Protein AF-A0A830ECL7-F1 (afdb_monomer_lite)

Organism: NCBI:txid1293586

Radius of gyration: 24.8 Å; chains: 1; bounding box: 49×60×66 Å

Secondary structure (DSSP, 8-state):
----------EEEEEETTEEEEEEEETTEEEEEEEETTEEEEEEEEHHHHHHHHHHHHHHHHHHHHTT---------S----------PPPPPPP-----

pLDDT: mean 73.23, std 18.67, range [39.72, 96.06]

Foldseek 3Di:
DDDDDPPDFDKDWDDDDQKIWIWTDDPQKIWIWIDHPNDIDIDIGGNVRVVVVVVVVVVVVVVCVVVVPDPDPDPCPDDDDDDDDDDDDDDDDDDDDDDD

Structure (mmCIF, N/CA/C/O backbone):
data_AF-A0A830ECL7-F1
#
_entry.id   AF-A0A830ECL7-F1
#
loop_
_atom_site.group_PDB
_atom_site.id
_atom_site.type_symbol
_atom_site.label_atom_id
_atom_site.label_alt_id
_atom_site.label_comp_id
_atom_site.label_asym_id
_atom_site.label_entity_id
_atom_site.label_seq_id
_atom_site.pdbx_PDB_ins_code
_atom_site.Cartn_x
_atom_site.Cartn_y
_atom_site.Cartn_z
_atom_site.occupancy
_atom_site.B_iso_or_equiv
_atom_site.auth_seq_id
_atom_site.auth_comp_id
_atom_site.auth_asym_id
_atom_site.auth_atom_id
_atom_site.pdbx_PDB_model_num
ATOM 1 N N . MET A 1 1 ? -22.857 -23.689 25.799 1.00 44.41 1 MET A N 1
ATOM 2 C CA . MET A 1 1 ? -21.579 -22.966 25.582 1.00 44.41 1 MET A CA 1
ATOM 3 C C . MET A 1 1 ? -21.632 -22.342 24.193 1.00 44.41 1 MET A C 1
ATOM 5 O O . MET A 1 1 ? -22.087 -23.031 23.293 1.00 44.41 1 MET A O 1
ATOM 9 N N . SER A 1 2 ? -21.246 -21.074 24.009 1.00 45.34 2 SER A N 1
ATOM 10 C CA . SER A 1 2 ? -21.337 -20.396 22.700 1.00 45.34 2 SER A CA 1
ATOM 11 C C . SER A 1 2 ? -19.957 -20.248 22.060 1.00 45.34 2 SER A C 1
ATOM 13 O O . SER A 1 2 ? -19.077 -19.584 22.610 1.00 45.34 2 SER A O 1
ATOM 15 N N . THR A 1 3 ? -19.755 -20.877 20.903 1.00 54.12 3 THR A N 1
ATOM 16 C CA . THR A 1 3 ? -18.522 -20.774 20.118 1.00 54.12 3 THR A CA 1
ATOM 17 C C . THR A 1 3 ? -18.511 -19.461 19.336 1.00 54.12 3 THR A C 1
ATOM 19 O O . THR A 1 3 ? -19.072 -19.353 18.247 1.00 54.12 3 THR A O 1
ATOM 22 N N . LYS A 1 4 ? -17.838 -18.432 19.871 1.00 54.97 4 LYS A N 1
ATOM 23 C CA . LYS A 1 4 ? -17.565 -17.201 19.112 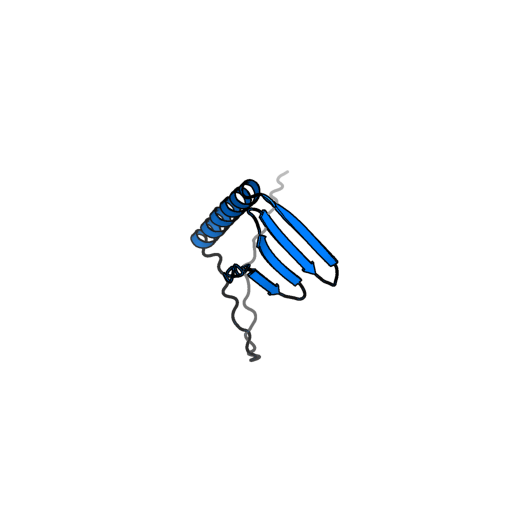1.00 54.97 4 LYS A CA 1
ATOM 24 C C . LYS A 1 4 ? -16.787 -17.550 17.838 1.00 54.97 4 LYS A C 1
ATOM 26 O O . LYS A 1 4 ? -15.624 -17.946 17.912 1.00 54.97 4 LYS A O 1
ATOM 31 N N . ALA A 1 5 ? -17.412 -17.368 16.676 1.00 60.56 5 ALA A N 1
ATOM 32 C CA . ALA A 1 5 ? -16.752 -17.542 15.388 1.00 60.56 5 ALA A CA 1
ATOM 33 C C . ALA A 1 5 ? -15.565 -16.570 15.274 1.00 60.56 5 ALA A C 1
ATOM 35 O O . ALA A 1 5 ? -15.736 -15.348 15.262 1.00 60.56 5 ALA A O 1
ATOM 36 N N . LYS A 1 6 ? -14.344 -17.111 15.202 1.00 54.84 6 LYS A N 1
ATOM 37 C CA . LYS A 1 6 ? -13.113 -16.326 15.066 1.00 54.84 6 LYS A CA 1
ATOM 38 C C . LYS A 1 6 ? -13.074 -15.716 13.663 1.00 54.84 6 LYS A C 1
ATOM 40 O O . LYS A 1 6 ? -12.709 -16.387 12.702 1.00 54.84 6 LYS A O 1
ATOM 45 N N . LYS A 1 7 ? -13.497 -14.453 13.546 1.00 56.16 7 LYS A N 1
ATOM 46 C CA . LYS A 1 7 ? -13.582 -13.714 12.278 1.00 56.16 7 LYS A CA 1
ATOM 47 C C . LYS A 1 7 ? -12.218 -13.735 11.582 1.00 56.16 7 LYS A C 1
ATOM 49 O O . LYS A 1 7 ? -11.253 -13.164 12.086 1.00 56.16 7 LYS A O 1
ATOM 54 N N . ALA A 1 8 ? -12.130 -14.429 10.449 1.00 57.66 8 ALA A N 1
ATOM 55 C CA . ALA A 1 8 ? -10.875 -14.588 9.729 1.00 57.66 8 ALA A CA 1
ATOM 56 C C . ALA A 1 8 ? -10.407 -13.233 9.173 1.00 57.66 8 ALA A C 1
ATOM 58 O O . ALA A 1 8 ? -11.027 -12.663 8.274 1.00 57.66 8 ALA A O 1
ATOM 59 N N . SER A 1 9 ? -9.301 -12.731 9.717 1.00 62.62 9 SER A N 1
ATOM 60 C CA . SER A 1 9 ? -8.578 -11.567 9.210 1.00 62.62 9 SER A CA 1
ATOM 61 C C . SER A 1 9 ? -8.078 -11.861 7.790 1.00 62.62 9 SER A C 1
ATOM 63 O O . SER A 1 9 ? -7.085 -12.568 7.615 1.00 62.62 9 SER A O 1
ATOM 65 N N . ARG A 1 10 ? -8.755 -11.324 6.768 1.00 72.88 10 ARG A N 1
ATOM 66 C CA . ARG A 1 10 ? -8.309 -11.421 5.371 1.00 72.88 10 ARG A CA 1
ATOM 67 C C . ARG A 1 10 ? -7.086 -10.523 5.173 1.00 72.88 10 ARG A C 1
ATOM 69 O O . ARG A 1 10 ? -7.213 -9.302 5.206 1.00 72.88 10 ARG A O 1
ATOM 76 N N . SER A 1 11 ? -5.920 -11.129 4.953 1.00 84.06 11 SER A N 1
ATOM 77 C CA . SER A 1 11 ? -4.705 -10.415 4.550 1.00 84.06 11 SER A CA 1
ATOM 78 C C . SER A 1 11 ? -4.352 -10.698 3.096 1.00 84.06 11 SER A C 1
ATOM 80 O O . SER A 1 11 ? -4.328 -11.860 2.695 1.00 84.06 11 SER A O 1
ATOM 82 N N . VAL A 1 12 ? -4.011 -9.654 2.346 1.00 88.94 12 VAL A N 1
ATOM 83 C CA . VAL A 1 12 ? -3.393 -9.763 1.019 1.00 88.94 12 VAL A CA 1
ATOM 84 C C . VAL A 1 12 ? -1.879 -9.844 1.208 1.00 88.94 12 VAL A C 1
ATOM 86 O O . VAL A 1 12 ? -1.321 -9.113 2.028 1.00 88.94 12 VAL A O 1
ATOM 89 N N . ILE A 1 13 ? -1.220 -10.739 0.474 1.00 90.81 13 ILE A N 1
ATOM 90 C CA . ILE A 1 13 ? 0.241 -10.880 0.442 1.00 90.81 13 ILE A CA 1
ATOM 91 C C . ILE A 1 13 ? 0.664 -10.900 -1.027 1.00 90.81 13 ILE A C 1
ATOM 93 O O . ILE A 1 13 ? 0.060 -11.614 -1.825 1.00 90.81 13 ILE A O 1
ATOM 97 N N . ILE A 1 14 ? 1.669 -10.100 -1.376 1.00 90.50 14 ILE A N 1
ATOM 98 C CA . ILE A 1 14 ? 2.239 -9.989 -2.719 1.00 90.50 14 ILE A CA 1
ATOM 99 C C . ILE A 1 14 ? 3.753 -10.140 -2.582 1.00 90.50 14 ILE A C 1
ATOM 101 O O . ILE A 1 14 ? 4.402 -9.289 -1.975 1.00 90.50 14 ILE A O 1
ATOM 105 N N . ASP A 1 15 ? 4.301 -11.205 -3.160 1.00 92.75 15 ASP A N 1
ATOM 106 C CA . ASP A 1 15 ? 5.741 -11.452 -3.227 1.00 92.75 15 ASP A CA 1
ATOM 107 C C . ASP A 1 15 ? 6.240 -11.164 -4.651 1.00 92.75 15 ASP A C 1
ATOM 109 O O . ASP A 1 15 ? 5.696 -11.685 -5.625 1.00 92.75 15 ASP A O 1
ATOM 113 N N . HIS A 1 16 ? 7.265 -10.322 -4.784 1.00 87.00 16 HIS A N 1
ATOM 114 C CA . HIS A 1 16 ? 7.841 -9.929 -6.071 1.00 87.00 16 HIS A CA 1
ATOM 115 C C . HIS A 1 16 ? 9.322 -9.546 -5.929 1.00 87.00 16 HIS A C 1
ATOM 117 O O . HIS A 1 16 ? 9.660 -8.579 -5.247 1.00 87.00 16 HIS A O 1
ATOM 123 N N . GLY A 1 17 ? 10.219 -10.272 -6.609 1.00 85.12 17 GLY A N 1
ATOM 124 C CA . GLY A 1 17 ? 11.637 -9.898 -6.742 1.00 85.12 17 GLY A CA 1
ATOM 125 C C . GLY A 1 17 ? 12.362 -9.654 -5.411 1.00 85.12 17 GLY A C 1
ATOM 126 O O . GLY A 1 17 ? 12.974 -8.603 -5.231 1.00 85.12 17 GLY A O 1
ATOM 127 N N . GLY A 1 18 ? 12.223 -10.569 -4.445 1.00 87.12 18 GLY A N 1
ATOM 128 C CA . GLY A 1 18 ? 12.811 -10.426 -3.101 1.00 87.12 18 GLY A CA 1
ATOM 129 C C . GLY A 1 18 ? 12.138 -9.372 -2.207 1.00 87.12 18 GLY A C 1
ATOM 130 O O . GLY A 1 18 ? 12.627 -9.096 -1.113 1.00 87.12 18 GLY A O 1
ATOM 131 N N . SER A 1 19 ? 11.024 -8.789 -2.660 1.00 92.62 19 SER A N 1
ATOM 132 C CA . SER A 1 19 ? 10.174 -7.887 -1.879 1.00 92.62 19 SER A CA 1
ATOM 133 C C . SER A 1 19 ? 8.858 -8.583 -1.524 1.00 92.62 19 SER A C 1
ATOM 135 O O . SER A 1 19 ? 8.294 -9.295 -2.353 1.00 92.62 19 SER A O 1
ATOM 137 N N . ARG A 1 20 ? 8.351 -8.353 -0.313 1.00 94.56 20 ARG A N 1
ATOM 138 C CA . ARG A 1 20 ? 7.087 -8.882 0.213 1.00 94.56 20 ARG A CA 1
ATOM 139 C C . ARG A 1 20 ? 6.232 -7.738 0.738 1.00 94.56 20 ARG A C 1
ATOM 141 O O . ARG A 1 20 ? 6.596 -7.094 1.719 1.00 94.56 20 ARG A O 1
ATOM 148 N N . LEU A 1 21 ? 5.077 -7.508 0.126 1.00 94.38 21 LEU A N 1
ATOM 149 C CA . LEU A 1 21 ? 4.053 -6.592 0.622 1.00 94.38 21 LEU A CA 1
ATOM 150 C C . LEU A 1 21 ? 2.942 -7.397 1.298 1.00 94.38 21 LEU A C 1
ATOM 152 O O . LEU A 1 21 ? 2.402 -8.334 0.717 1.00 94.38 21 LEU A O 1
ATOM 156 N N . ARG A 1 22 ? 2.562 -7.015 2.517 1.00 93.50 22 ARG A N 1
ATOM 157 C CA . ARG A 1 22 ? 1.425 -7.586 3.245 1.00 93.50 22 ARG A CA 1
ATOM 158 C C . ARG A 1 22 ? 0.487 -6.477 3.692 1.00 93.50 22 ARG A C 1
ATOM 160 O O . ARG A 1 22 ? 0.918 -5.533 4.345 1.00 93.50 22 ARG A O 1
ATOM 167 N N . ILE A 1 23 ? -0.794 -6.638 3.383 1.00 91.56 23 ILE A N 1
ATOM 168 C CA . ILE A 1 23 ? -1.874 -5.726 3.762 1.00 91.56 23 ILE A CA 1
ATOM 169 C C . ILE A 1 23 ? -2.865 -6.506 4.625 1.00 91.56 23 ILE A C 1
ATOM 171 O O . ILE A 1 23 ? -3.323 -7.580 4.233 1.00 91.56 23 ILE A O 1
ATOM 175 N N . ASN A 1 24 ? -3.199 -5.989 5.804 1.00 90.12 24 ASN A N 1
ATOM 176 C CA . ASN A 1 24 ? -4.145 -6.598 6.733 1.00 90.12 24 ASN A CA 1
ATOM 177 C C . ASN A 1 24 ? -5.122 -5.540 7.270 1.00 90.12 24 ASN A C 1
ATOM 179 O O . ASN A 1 24 ? -4.690 -4.495 7.747 1.00 90.12 24 ASN A O 1
ATOM 183 N N . LYS A 1 25 ? -6.431 -5.814 7.228 1.00 85.88 25 LYS A N 1
ATOM 184 C CA . LYS A 1 25 ? -7.447 -4.989 7.891 1.00 85.88 25 LYS A CA 1
ATOM 185 C C . LYS A 1 25 ? -7.814 -5.596 9.246 1.00 85.88 25 LYS A C 1
ATOM 187 O O . LYS A 1 25 ? -8.422 -6.665 9.286 1.00 85.88 25 LYS A O 1
ATOM 192 N N . ASN A 1 26 ? -7.535 -4.874 10.331 1.00 83.88 26 ASN A N 1
ATOM 193 C CA . ASN A 1 26 ? -7.970 -5.239 11.680 1.00 83.88 26 ASN A CA 1
ATOM 194 C C . ASN A 1 26 ? -8.613 -4.038 12.389 1.00 83.88 26 ASN A C 1
ATOM 196 O O . ASN A 1 26 ? -8.074 -2.940 12.325 1.00 83.88 26 ASN A O 1
ATOM 200 N N . ASP A 1 27 ? -9.764 -4.248 13.034 1.00 80.88 27 ASP A N 1
ATOM 201 C CA . ASP A 1 27 ? -10.471 -3.275 13.890 1.00 80.88 27 ASP A CA 1
ATOM 202 C C . ASP A 1 27 ? -10.550 -1.834 13.345 1.00 80.88 27 ASP A C 1
ATOM 204 O O . ASP A 1 27 ? -10.250 -0.859 14.028 1.00 80.88 27 ASP A O 1
ATOM 208 N N . GLY A 1 28 ? -10.940 -1.693 12.073 1.00 79.81 28 GLY A N 1
ATOM 209 C CA . GLY A 1 28 ? -11.082 -0.379 11.432 1.00 79.81 28 GLY A CA 1
ATOM 210 C C . GLY A 1 28 ? -9.758 0.321 11.103 1.00 79.81 28 GLY A C 1
ATOM 211 O O . GLY A 1 28 ? -9.761 1.505 10.786 1.00 79.81 28 GLY A O 1
ATOM 212 N N . LYS A 1 29 ? -8.636 -0.402 11.135 1.00 85.31 29 LYS A N 1
ATOM 213 C CA . LYS A 1 29 ? -7.319 0.065 10.692 1.00 85.31 29 LYS A CA 1
ATOM 214 C C . LYS A 1 29 ? -6.770 -0.830 9.586 1.00 85.31 29 LYS A C 1
ATOM 216 O O . LYS A 1 29 ? -7.094 -2.021 9.512 1.00 85.31 29 LYS A O 1
ATOM 221 N N . LEU A 1 30 ? -5.936 -0.254 8.727 1.00 89.69 30 LEU A N 1
ATOM 222 C CA . LEU A 1 30 ? -5.216 -0.961 7.676 1.00 89.69 30 LEU A CA 1
ATOM 223 C C . LEU A 1 30 ? -3.725 -0.995 8.022 1.00 89.69 30 LEU A C 1
ATOM 225 O O . LEU A 1 30 ? -3.069 0.036 8.118 1.00 89.69 30 LEU A O 1
ATOM 229 N N . PHE A 1 31 ? -3.192 -2.194 8.209 1.00 91.12 31 PHE A N 1
ATOM 230 C CA . PHE A 1 31 ? -1.784 -2.446 8.481 1.00 91.12 31 PHE A CA 1
ATOM 231 C C . PHE A 1 31 ? -1.111 -2.846 7.174 1.00 91.12 31 PHE A C 1
ATOM 233 O O . PHE A 1 31 ? -1.471 -3.866 6.581 1.00 91.12 31 PHE A O 1
ATOM 240 N N . ILE A 1 32 ? -0.138 -2.056 6.730 1.00 92.38 32 ILE A N 1
ATOM 241 C CA . ILE A 1 32 ? 0.646 -2.325 5.525 1.00 92.38 32 ILE A CA 1
ATOM 242 C C . ILE A 1 32 ? 2.094 -2.526 5.956 1.00 92.38 32 ILE A C 1
ATOM 244 O O . ILE A 1 32 ? 2.694 -1.638 6.556 1.00 92.38 32 ILE A O 1
ATOM 248 N N . SER A 1 33 ? 2.670 -3.687 5.654 1.00 94.19 33 SER A N 1
ATOM 249 C CA . SER A 1 33 ? 4.093 -3.951 5.868 1.00 94.19 33 SER A CA 1
ATOM 250 C C . SER A 1 33 ? 4.767 -4.361 4.569 1.00 94.19 33 SER A C 1
ATOM 252 O O . SER A 1 33 ? 4.316 -5.310 3.927 1.00 94.19 33 SER A O 1
ATOM 254 N N . MET A 1 34 ? 5.860 -3.688 4.224 1.00 95.19 34 MET A N 1
ATOM 255 C CA . MET A 1 34 ? 6.732 -4.036 3.109 1.00 95.19 34 MET A CA 1
ATOM 256 C C . MET A 1 34 ? 8.073 -4.515 3.660 1.00 95.19 34 MET A C 1
ATOM 258 O O . MET A 1 34 ? 8.688 -3.838 4.478 1.00 95.19 34 MET A O 1
ATOM 262 N N . GLU A 1 35 ? 8.533 -5.666 3.195 1.00 96.06 35 GLU A N 1
ATOM 263 C CA . GLU A 1 35 ? 9.844 -6.227 3.500 1.00 96.06 35 GLU A CA 1
ATOM 264 C C . GLU A 1 35 ? 10.646 -6.364 2.205 1.00 96.06 35 GLU A C 1
ATOM 266 O O . GLU A 1 35 ? 10.105 -6.804 1.192 1.00 96.06 35 GLU A O 1
ATOM 271 N N . LYS A 1 36 ? 11.916 -5.960 2.209 1.00 94.00 36 LYS A N 1
ATOM 272 C CA . LYS A 1 36 ? 12.834 -6.090 1.071 1.00 94.00 36 LYS A CA 1
ATOM 273 C C . LYS A 1 36 ? 14.257 -6.232 1.592 1.00 94.00 36 LYS A C 1
ATOM 275 O O . LYS A 1 36 ? 14.698 -5.409 2.390 1.00 94.00 36 LYS A O 1
ATOM 280 N N . ASN A 1 37 ? 14.980 -7.251 1.126 1.00 89.06 37 ASN A N 1
ATOM 281 C CA . ASN A 1 37 ? 16.370 -7.524 1.520 1.00 89.06 37 ASN A CA 1
ATOM 282 C C . ASN A 1 37 ? 16.574 -7.572 3.055 1.00 89.06 37 ASN A C 1
ATOM 284 O O . ASN A 1 37 ? 17.557 -7.047 3.568 1.00 89.06 37 ASN A O 1
ATOM 288 N N . GLY A 1 38 ? 15.617 -8.142 3.798 1.00 87.88 38 GLY A N 1
ATOM 289 C CA . GLY A 1 38 ? 15.632 -8.207 5.269 1.00 87.88 38 GLY A CA 1
ATOM 290 C C . GLY A 1 38 ? 15.205 -6.921 5.995 1.00 87.88 38 GLY A C 1
ATOM 291 O O . GLY A 1 38 ? 14.874 -6.973 7.177 1.00 87.88 38 GLY A O 1
ATOM 292 N N . THR A 1 39 ? 15.128 -5.778 5.308 1.00 92.69 39 THR A N 1
ATOM 293 C 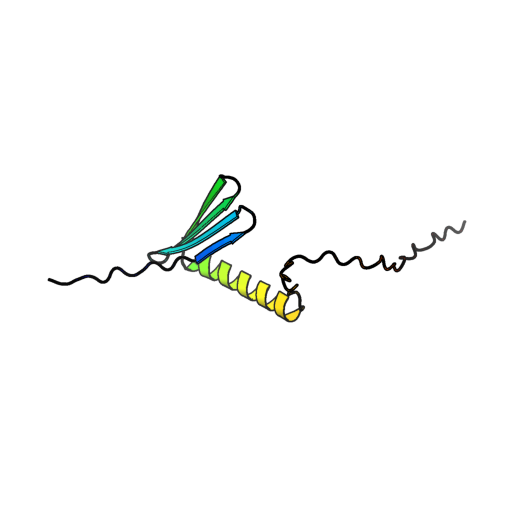CA . THR A 1 39 ? 14.594 -4.532 5.877 1.00 92.69 39 THR A CA 1
ATOM 294 C C . THR A 1 39 ? 13.073 -4.531 5.798 1.00 92.69 39 THR A C 1
ATOM 296 O O . THR A 1 39 ? 12.506 -4.675 4.714 1.00 92.69 39 THR A O 1
ATOM 299 N N . LYS A 1 40 ? 12.400 -4.316 6.933 1.00 95.44 40 LYS A N 1
ATOM 300 C CA . LYS A 1 40 ? 10.936 -4.277 7.028 1.00 95.44 40 LYS A CA 1
ATOM 301 C C . LYS A 1 40 ? 10.432 -2.912 7.488 1.00 95.44 40 LYS A C 1
ATOM 303 O O . LYS A 1 40 ? 10.746 -2.462 8.584 1.00 95.44 40 LYS A O 1
ATOM 308 N N . ILE A 1 41 ? 9.569 -2.307 6.680 1.00 94.69 41 ILE A N 1
ATOM 309 C CA . ILE A 1 41 ? 8.825 -1.082 6.986 1.00 94.69 41 ILE A CA 1
ATOM 310 C C . ILE A 1 41 ? 7.375 -1.477 7.271 1.00 94.69 41 ILE A C 1
ATOM 312 O O . ILE A 1 41 ? 6.810 -2.324 6.580 1.00 94.69 41 ILE A O 1
ATOM 316 N N . THR A 1 42 ? 6.757 -0.901 8.302 1.00 93.94 42 THR A N 1
ATOM 317 C CA . THR A 1 42 ? 5.339 -1.125 8.630 1.00 93.94 42 THR A CA 1
ATOM 318 C C . THR A 1 42 ? 4.661 0.204 8.929 1.00 93.94 42 THR A C 1
ATOM 320 O O . THR A 1 42 ? 5.175 0.991 9.715 1.00 93.94 42 THR A O 1
ATOM 323 N N . MET A 1 43 ? 3.498 0.431 8.324 1.00 93.56 43 MET A N 1
ATOM 324 C CA . MET A 1 43 ? 2.613 1.562 8.591 1.00 93.56 43 MET A CA 1
ATOM 325 C C . MET A 1 43 ? 1.235 1.061 9.029 1.00 93.56 43 MET A C 1
ATOM 327 O O . MET A 1 43 ? 0.792 -0.023 8.638 1.00 93.56 43 MET A O 1
ATOM 331 N N . THR A 1 44 ? 0.560 1.863 9.847 1.00 94.12 44 THR A N 1
ATOM 332 C CA . THR A 1 44 ? -0.832 1.644 10.251 1.00 94.12 44 THR A CA 1
ATOM 333 C C . THR A 1 44 ? -1.627 2.869 9.844 1.00 94.12 44 THR A C 1
ATOM 335 O O . THR A 1 44 ? -1.249 3.973 10.213 1.00 94.12 44 THR A O 1
ATOM 338 N N . LEU A 1 45 ? -2.709 2.659 9.104 1.00 91.69 45 LEU A N 1
ATOM 339 C CA . LEU A 1 45 ? -3.591 3.701 8.594 1.00 91.69 45 LEU A CA 1
ATOM 340 C C . LEU A 1 45 ? -4.970 3.573 9.247 1.00 91.69 45 LEU A C 1
ATOM 342 O O . LEU A 1 45 ? -5.462 2.463 9.482 1.00 91.69 45 LEU A O 1
ATOM 346 N N . SER A 1 46 ? -5.610 4.705 9.502 1.00 92.06 46 SER A N 1
ATOM 347 C CA . SER A 1 46 ? -7.047 4.804 9.756 1.00 92.06 46 SER A CA 1
ATOM 348 C C . SER A 1 46 ? -7.870 4.426 8.514 1.00 92.06 46 SER A C 1
ATOM 350 O O . SER A 1 46 ? -7.346 4.278 7.405 1.00 92.06 46 SER A O 1
ATOM 352 N N . ILE A 1 47 ? -9.190 4.285 8.683 1.00 86.44 47 ILE A N 1
ATOM 353 C CA . ILE A 1 47 ? -10.119 4.165 7.548 1.00 86.44 47 ILE A CA 1
ATOM 354 C C . ILE A 1 47 ? -9.993 5.374 6.614 1.00 86.44 47 ILE A C 1
ATOM 356 O O . ILE A 1 47 ? -9.896 5.174 5.407 1.00 86.44 47 ILE A O 1
ATOM 360 N N . GLU A 1 48 ? -9.942 6.590 7.152 1.00 91.25 48 GLU A N 1
ATOM 361 C CA . GLU A 1 48 ? -9.931 7.840 6.381 1.00 91.25 48 GLU A CA 1
ATOM 362 C C . GLU A 1 48 ? -8.682 7.948 5.496 1.00 91.25 48 GLU A C 1
ATOM 364 O O . GLU A 1 48 ? -8.801 8.080 4.278 1.00 91.25 48 GLU A O 1
ATOM 369 N N . GLU A 1 49 ? -7.490 7.748 6.064 1.00 91.75 49 GLU A N 1
ATOM 370 C CA . GLU A 1 49 ? -6.233 7.705 5.301 1.00 91.75 49 GLU A CA 1
ATOM 371 C C . GLU A 1 49 ? -6.246 6.589 4.244 1.00 91.75 49 GLU A C 1
ATOM 373 O O . GLU A 1 49 ? -5.792 6.781 3.113 1.00 91.75 49 GLU A O 1
ATOM 378 N N . SER A 1 50 ? -6.810 5.418 4.577 1.00 86.25 50 SER A N 1
ATOM 379 C CA . SER A 1 50 ? -6.909 4.307 3.625 1.00 86.25 50 SER A CA 1
ATOM 380 C C . SER A 1 50 ? -7.855 4.605 2.456 1.00 86.25 50 SER A C 1
ATOM 382 O O . SER A 1 50 ? -7.599 4.139 1.344 1.00 86.25 50 SER A O 1
ATOM 384 N N . LEU A 1 51 ? -8.910 5.401 2.673 1.00 87.44 51 LEU A N 1
ATOM 385 C CA . LEU A 1 51 ? -9.842 5.830 1.627 1.00 87.44 51 LEU A CA 1
ATOM 386 C C . LEU A 1 51 ? -9.185 6.842 0.682 1.00 87.44 51 LEU A C 1
ATOM 388 O O . LEU A 1 51 ? -9.304 6.680 -0.530 1.00 87.44 51 LEU A O 1
ATOM 392 N N . VAL A 1 52 ? -8.435 7.813 1.216 1.00 90.50 52 VAL A N 1
ATOM 393 C CA . VAL A 1 52 ? -7.670 8.789 0.415 1.00 90.50 52 VAL A CA 1
ATOM 394 C C . VAL A 1 52 ? -6.631 8.093 -0.472 1.00 90.50 52 VAL A C 1
ATOM 396 O O . VAL A 1 52 ? -6.539 8.367 -1.666 1.00 90.50 52 VAL A O 1
ATOM 399 N N . ILE A 1 53 ? -5.874 7.137 0.075 1.00 87.38 53 ILE A N 1
ATOM 400 C CA . ILE A 1 53 ? -4.897 6.371 -0.717 1.00 87.38 53 ILE A CA 1
ATOM 401 C C . ILE A 1 53 ? -5.603 5.505 -1.773 1.00 87.38 53 ILE A C 1
ATOM 403 O O . ILE A 1 53 ? -5.137 5.406 -2.908 1.00 87.38 53 ILE A O 1
ATOM 407 N N . SER A 1 54 ? -6.742 4.898 -1.426 1.00 85.50 54 SER A N 1
ATOM 408 C CA . SER A 1 54 ? -7.511 4.063 -2.358 1.00 85.50 54 SER A CA 1
ATOM 409 C C . SER A 1 54 ? -8.097 4.863 -3.521 1.00 85.50 54 SER A C 1
ATOM 411 O O . SER A 1 54 ? -8.070 4.373 -4.649 1.00 85.50 54 SER A O 1
ATOM 413 N N . SER A 1 55 ? -8.584 6.088 -3.286 1.00 88.50 55 SER A N 1
ATOM 414 C CA . SER A 1 55 ? -9.111 6.942 -4.357 1.00 88.50 55 SER A CA 1
ATOM 415 C C . SER A 1 55 ? -8.009 7.373 -5.328 1.00 88.50 55 SER A C 1
ATOM 417 O O . SER A 1 55 ? -8.184 7.241 -6.537 1.00 88.50 55 SER A O 1
ATOM 419 N N . TYR A 1 56 ? -6.838 7.772 -4.819 1.00 91.75 56 TYR A N 1
ATOM 420 C CA . TYR A 1 56 ? -5.683 8.110 -5.657 1.00 91.75 56 TYR A CA 1
ATOM 421 C C . TYR A 1 56 ? -5.225 6.926 -6.528 1.00 91.75 56 TYR A C 1
ATOM 423 O O . TYR A 1 56 ? -4.993 7.081 -7.728 1.00 91.75 56 TYR A O 1
ATOM 431 N N . LEU A 1 57 ? -5.138 5.723 -5.945 1.00 87.44 57 LEU A N 1
ATOM 432 C CA . LEU A 1 57 ? -4.775 4.507 -6.681 1.00 87.44 57 LEU A CA 1
ATOM 433 C C . LEU A 1 57 ? -5.818 4.122 -7.740 1.00 87.44 57 LEU A C 1
ATOM 435 O O . LEU A 1 57 ? -5.430 3.649 -8.810 1.00 87.44 57 LEU A O 1
ATOM 439 N N . ALA A 1 58 ? -7.111 4.338 -7.473 1.00 87.50 58 ALA A N 1
ATOM 440 C CA . ALA A 1 58 ? -8.177 4.106 -8.445 1.00 87.50 58 ALA A CA 1
ATOM 441 C C . ALA A 1 58 ? -8.033 5.039 -9.658 1.00 87.50 58 ALA A C 1
ATOM 443 O O . ALA A 1 58 ? -7.891 4.549 -10.777 1.00 87.50 58 ALA A O 1
ATOM 444 N N . SER A 1 59 ? -7.932 6.357 -9.444 1.00 88.12 59 SER A N 1
ATOM 445 C CA . SER A 1 59 ? -7.749 7.328 -10.535 1.00 88.12 59 SER A CA 1
ATOM 446 C C . SER A 1 59 ? -6.461 7.087 -11.334 1.00 88.12 59 SER A C 1
ATOM 448 O O . SER A 1 59 ? -6.448 7.213 -12.558 1.00 88.12 59 SER A O 1
ATOM 450 N N . PHE A 1 60 ? -5.373 6.677 -10.674 1.00 85.75 60 PHE A N 1
ATOM 451 C CA . PHE A 1 60 ? -4.129 6.292 -11.346 1.00 85.75 60 PHE A CA 1
ATOM 452 C C . PHE A 1 60 ? -4.283 5.034 -12.219 1.00 85.75 60 PHE A C 1
ATOM 454 O O . PHE A 1 60 ? -3.740 4.970 -13.326 1.00 85.75 60 PHE A O 1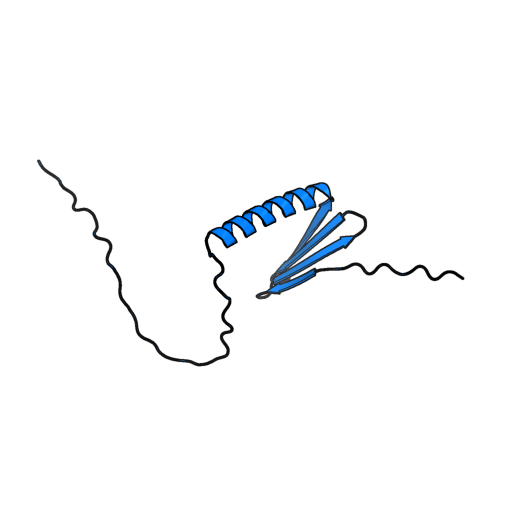
ATOM 461 N N . ALA A 1 61 ? -5.027 4.030 -11.745 1.00 85.12 61 ALA A N 1
ATOM 462 C CA . ALA A 1 61 ? -5.315 2.821 -12.511 1.00 85.12 61 ALA A CA 1
ATOM 463 C C . ALA A 1 61 ? -6.233 3.110 -13.712 1.00 85.12 61 ALA A C 1
ATOM 465 O O . ALA A 1 61 ? -5.951 2.641 -14.815 1.00 85.12 61 ALA A O 1
ATOM 466 N N . GLU A 1 62 ? -7.273 3.925 -13.525 1.00 85.50 62 GLU A N 1
ATOM 467 C CA . GLU A 1 62 ? -8.178 4.396 -14.583 1.00 85.50 62 GLU A CA 1
ATOM 468 C C . GLU A 1 62 ? -7.416 5.149 -15.680 1.00 85.50 62 GLU A C 1
ATOM 470 O O . GLU A 1 62 ? -7.529 4.801 -16.857 1.00 85.50 62 GLU A O 1
ATOM 475 N N . ALA A 1 63 ? -6.552 6.097 -15.304 1.00 84.69 63 ALA A N 1
ATOM 476 C CA . ALA A 1 63 ? -5.705 6.820 -16.249 1.00 84.69 63 ALA A CA 1
ATOM 477 C C . ALA A 1 63 ? -4.783 5.878 -17.049 1.00 84.69 63 ALA A C 1
ATOM 479 O O . ALA A 1 63 ? -4.575 6.079 -18.245 1.00 84.69 63 ALA A O 1
ATOM 480 N N . ARG A 1 64 ? -4.246 4.812 -16.439 1.00 78.06 64 ARG A N 1
ATOM 481 C CA . ARG A 1 64 ? -3.436 3.814 -17.166 1.00 78.06 64 ARG A CA 1
ATOM 482 C C . ARG A 1 64 ? -4.250 2.899 -18.076 1.00 78.06 64 ARG A C 1
ATOM 484 O O . ARG A 1 64 ? -3.734 2.499 -19.118 1.00 78.06 64 ARG A O 1
ATOM 491 N N . LEU A 1 65 ? -5.491 2.580 -17.708 1.00 77.75 65 LEU A N 1
ATOM 492 C CA . LEU A 1 65 ? -6.412 1.814 -18.553 1.00 77.75 65 LEU A CA 1
ATOM 493 C C . LEU A 1 65 ? -6.797 2.610 -19.806 1.00 77.75 65 LEU A C 1
ATOM 495 O O . LEU A 1 65 ? -6.711 2.074 -20.907 1.00 77.75 65 LEU A O 1
ATOM 499 N N . GLN A 1 66 ? -7.129 3.896 -19.653 1.00 75.69 66 GLN A N 1
ATOM 500 C CA . GLN A 1 66 ? -7.447 4.791 -20.774 1.00 75.69 66 GLN A CA 1
ATOM 501 C C . GLN A 1 66 ? -6.260 4.978 -21.734 1.00 75.69 66 GLN A C 1
ATOM 503 O O . GLN A 1 66 ? -6.449 5.004 -22.945 1.00 75.69 66 GLN A O 1
ATOM 508 N N . ASN A 1 67 ? -5.032 5.030 -21.208 1.00 68.88 67 ASN A N 1
ATOM 509 C CA . ASN A 1 67 ? -3.807 5.168 -22.004 1.00 68.88 67 ASN A CA 1
ATOM 510 C C . ASN A 1 67 ? -3.224 3.831 -22.523 1.00 68.88 67 ASN A C 1
ATOM 512 O O . ASN A 1 67 ? -2.077 3.796 -22.964 1.00 68.88 67 ASN A O 1
ATOM 516 N N . GLY A 1 68 ? -3.959 2.712 -22.435 1.00 58.91 68 GLY A N 1
ATOM 517 C CA . GLY A 1 68 ? -3.531 1.408 -22.975 1.00 58.91 68 GLY A CA 1
ATOM 518 C C . GLY A 1 68 ? -2.267 0.807 -22.336 1.00 58.91 68 GLY A C 1
ATOM 519 O O . GLY A 1 68 ? -1.692 -0.146 -22.862 1.00 58.91 68 GLY A O 1
ATOM 520 N N . LEU A 1 69 ? -1.819 1.336 -21.193 1.00 58.78 69 LEU A N 1
ATOM 521 C CA . LEU A 1 69 ? -0.482 1.118 -20.624 1.00 58.78 69 LEU A CA 1
ATOM 522 C C . LEU A 1 69 ? -0.373 -0.151 -19.756 1.00 58.78 69 LEU A C 1
ATOM 524 O O . LEU A 1 69 ? 0.274 -0.167 -18.707 1.00 58.78 69 LEU A O 1
ATOM 528 N N . TRP A 1 70 ? -0.971 -1.247 -20.227 1.00 56.84 70 TRP A N 1
ATOM 529 C CA . TRP A 1 70 ? -0.764 -2.592 -19.688 1.00 56.84 70 TRP A CA 1
ATOM 530 C C . TRP A 1 70 ? 0.164 -3.390 -20.603 1.00 56.84 70 TRP A C 1
ATOM 532 O O . TRP A 1 70 ? -0.266 -4.184 -21.440 1.00 56.84 70 TRP A O 1
ATOM 542 N N . MET A 1 71 ? 1.471 -3.217 -20.392 1.00 50.50 71 MET A N 1
ATOM 543 C CA . MET A 1 71 ? 2.464 -4.188 -20.851 1.00 50.50 71 MET A CA 1
ATOM 544 C C . MET A 1 71 ? 2.145 -5.530 -20.193 1.00 50.50 71 MET A C 1
ATOM 546 O O . MET A 1 71 ? 2.435 -5.742 -19.015 1.00 50.50 71 MET A O 1
ATOM 550 N N . SER A 1 72 ? 1.514 -6.429 -20.952 1.00 51.22 72 SER A N 1
ATOM 551 C CA . SER A 1 72 ? 1.306 -7.809 -20.524 1.00 51.22 72 SER A CA 1
ATOM 552 C C . SER A 1 72 ? 2.647 -8.395 -20.084 1.00 51.22 72 SER A C 1
ATOM 554 O O . SER A 1 72 ? 3.599 -8.454 -20.866 1.00 51.22 72 SER A O 1
ATOM 556 N N . ALA A 1 73 ? 2.732 -8.821 -18.822 1.00 47.66 73 ALA A N 1
ATOM 557 C CA . ALA A 1 73 ? 3.876 -9.563 -18.319 1.00 47.66 73 ALA A CA 1
ATOM 558 C C . ALA A 1 73 ? 3.881 -10.937 -19.002 1.00 47.66 73 ALA A C 1
ATOM 560 O O . ALA A 1 73 ? 3.335 -11.913 -18.484 1.00 47.66 73 ALA A O 1
ATOM 561 N N . ARG A 1 74 ? 4.429 -10.995 -20.223 1.00 49.53 74 ARG A N 1
ATOM 562 C CA . ARG A 1 74 ? 4.554 -12.237 -20.984 1.00 49.53 74 ARG A CA 1
ATOM 563 C C . ARG A 1 74 ? 5.376 -13.198 -20.139 1.00 49.53 74 ARG A C 1
ATOM 565 O O . ARG A 1 74 ? 6.512 -12.886 -19.786 1.00 49.53 74 ARG A O 1
ATOM 572 N N . ARG A 1 75 ? 4.816 -14.372 -19.837 1.00 50.41 75 ARG A N 1
ATOM 573 C CA . ARG A 1 75 ? 5.604 -15.483 -19.301 1.00 50.41 75 ARG A CA 1
ATOM 574 C C . ARG A 1 75 ? 6.726 -15.775 -20.289 1.00 50.41 75 ARG A C 1
ATOM 576 O O . ARG A 1 75 ? 6.473 -16.319 -21.359 1.00 50.41 75 ARG A O 1
ATOM 583 N N . THR A 1 76 ? 7.957 -15.452 -19.921 1.00 45.69 76 THR A N 1
ATOM 584 C CA . THR A 1 76 ? 9.143 -15.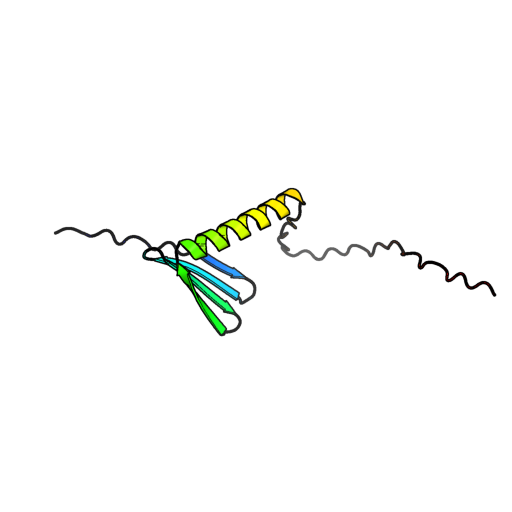998 -20.579 1.00 45.69 76 THR A CA 1
ATOM 585 C C . THR A 1 76 ? 9.370 -17.416 -20.064 1.00 45.69 76 THR A C 1
ATOM 587 O O . THR A 1 76 ? 10.330 -17.685 -19.345 1.00 45.69 76 THR A O 1
ATOM 590 N N . GLU A 1 77 ? 8.458 -18.325 -20.414 1.00 43.66 77 GLU A N 1
ATOM 591 C CA . GLU A 1 77 ? 8.811 -19.741 -20.491 1.00 43.66 77 GLU A CA 1
ATOM 592 C C . GLU A 1 77 ? 9.822 -19.882 -21.637 1.00 43.66 77 GLU A C 1
ATOM 594 O O . GLU A 1 77 ? 9.656 -19.302 -22.713 1.00 43.66 77 GLU A O 1
ATOM 599 N N . GLY A 1 78 ? 10.948 -20.534 -21.354 1.00 52.81 78 GLY A N 1
ATOM 600 C CA . GLY A 1 78 ? 12.159 -20.361 -22.147 1.00 52.81 78 GLY A CA 1
ATOM 601 C C . GLY A 1 78 ? 12.045 -20.889 -23.575 1.00 52.81 78 GLY A C 1
ATOM 602 O O . GLY A 1 78 ? 11.780 -22.071 -23.781 1.00 52.81 78 GLY A O 1
ATOM 603 N N . LYS A 1 79 ? 12.370 -20.029 -24.546 1.00 39.72 79 LYS A N 1
ATOM 604 C CA . LYS A 1 79 ? 12.943 -20.397 -25.848 1.00 39.72 79 LYS A CA 1
ATOM 605 C C . LYS A 1 79 ? 13.777 -19.233 -26.375 1.00 39.72 79 LYS A C 1
ATOM 607 O O . LYS A 1 79 ? 13.271 -18.137 -26.598 1.00 39.72 79 LYS A O 1
ATOM 612 N N . THR A 1 80 ? 15.072 -19.473 -26.541 1.00 48.19 80 THR A N 1
ATOM 613 C CA . THR A 1 80 ? 16.007 -18.561 -27.200 1.00 48.19 80 THR A CA 1
ATOM 614 C C . THR A 1 80 ? 15.734 -18.577 -28.698 1.00 48.19 80 THR A C 1
ATOM 616 O O . THR A 1 80 ? 16.197 -19.467 -29.406 1.00 48.19 80 THR A O 1
ATOM 619 N N . GLU A 1 81 ? 15.010 -17.579 -29.194 1.00 42.69 81 GLU A N 1
ATOM 620 C CA . GLU A 1 81 ? 14.859 -17.345 -30.628 1.00 42.69 81 GLU A CA 1
ATOM 621 C C . GLU A 1 81 ? 15.527 -16.016 -30.989 1.00 42.69 81 GLU A C 1
ATOM 623 O O . GLU A 1 81 ? 15.146 -14.947 -30.509 1.00 42.69 81 GLU A O 1
ATOM 628 N N . LYS A 1 82 ? 16.599 -16.089 -31.786 1.00 54.62 82 LYS A N 1
ATOM 629 C CA . LYS A 1 82 ? 17.307 -14.903 -32.273 1.00 54.62 82 LYS A CA 1
ATOM 630 C C . LYS A 1 82 ? 16.400 -14.173 -33.260 1.00 54.62 82 LYS A C 1
ATOM 632 O O . LYS A 1 82 ? 16.066 -14.751 -34.290 1.00 54.62 82 LYS A O 1
ATOM 637 N N . ARG A 1 83 ? 16.100 -12.893 -33.023 1.00 51.25 83 ARG A N 1
ATOM 638 C CA . ARG A 1 83 ? 15.558 -12.031 -34.081 1.00 51.25 83 ARG A CA 1
ATOM 639 C C . ARG A 1 83 ? 16.096 -10.601 -34.017 1.00 51.25 83 ARG A C 1
ATOM 641 O O . ARG A 1 83 ? 15.677 -9.795 -33.202 1.00 51.25 83 ARG A O 1
ATOM 648 N N . GLU A 1 84 ? 17.117 -10.414 -34.851 1.00 43.62 84 GLU A N 1
ATOM 649 C CA . GLU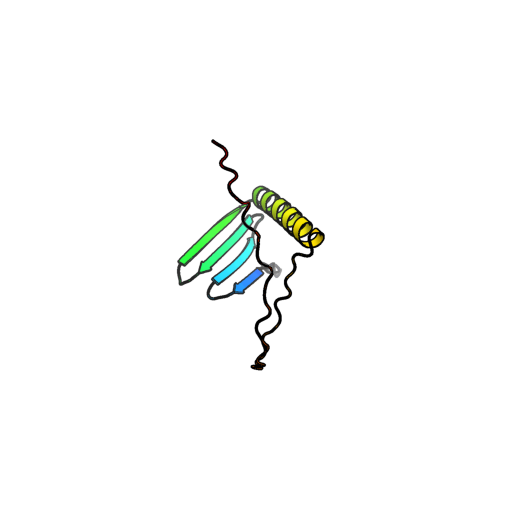 A 1 84 ? 17.472 -9.255 -35.685 1.00 43.62 84 GLU A CA 1
ATOM 650 C C . GLU A 1 84 ? 17.215 -7.824 -35.170 1.00 43.62 84 GLU A C 1
ATOM 652 O O . GLU A 1 84 ? 16.109 -7.427 -34.819 1.00 43.62 84 GLU A O 1
ATOM 657 N N . LYS A 1 85 ? 18.283 -7.012 -35.221 1.00 53.00 85 LYS A N 1
ATOM 658 C CA . LYS A 1 85 ? 18.251 -5.556 -35.020 1.00 53.00 85 LYS A CA 1
ATOM 659 C C . LYS A 1 85 ? 17.404 -4.883 -36.111 1.00 53.00 85 LYS A C 1
ATOM 661 O O . LYS A 1 85 ? 17.682 -5.102 -37.288 1.00 53.00 85 LYS A O 1
ATOM 666 N N . THR A 1 86 ? 16.516 -3.964 -35.729 1.00 44.88 86 THR A N 1
ATOM 667 C CA . THR A 1 86 ? 15.803 -3.067 -36.661 1.00 44.88 86 THR A CA 1
ATOM 668 C C . THR A 1 86 ? 16.013 -1.602 -36.260 1.00 44.88 86 THR A C 1
ATOM 670 O O . THR A 1 86 ? 15.896 -1.269 -35.083 1.00 44.88 86 THR A O 1
ATOM 673 N N . THR A 1 87 ? 16.319 -0.738 -37.238 1.00 40.38 87 THR A N 1
ATOM 674 C CA . THR A 1 87 ? 16.955 0.586 -37.052 1.00 40.38 87 THR A CA 1
ATOM 675 C C . THR A 1 87 ? 16.365 1.613 -38.045 1.00 40.38 87 THR A C 1
ATOM 677 O O . THR A 1 87 ? 16.237 1.269 -39.214 1.00 40.38 87 THR A O 1
ATOM 680 N N . ALA A 1 88 ? 16.030 2.874 -37.723 1.00 44.72 88 ALA A N 1
ATOM 681 C CA . ALA A 1 88 ? 15.961 3.547 -36.414 1.00 44.72 88 ALA A CA 1
ATOM 682 C C . ALA A 1 88 ? 14.560 4.148 -36.105 1.00 44.72 88 ALA A C 1
ATOM 684 O O . ALA A 1 88 ? 13.764 3.377 -35.570 1.00 44.72 88 ALA A O 1
ATOM 685 N N . PRO A 1 89 ? 14.205 5.430 -36.392 1.00 47.12 89 PRO A N 1
ATOM 686 C CA . PRO A 1 89 ? 14.840 6.434 -37.261 1.00 47.12 89 PRO A CA 1
ATOM 687 C C . PRO A 1 89 ? 15.732 7.454 -36.522 1.00 47.12 89 PRO A C 1
ATOM 689 O O . PRO A 1 89 ? 15.662 7.619 -35.307 1.00 47.12 89 PRO A O 1
ATOM 692 N N . ARG A 1 90 ? 16.580 8.138 -37.296 1.00 56.34 90 ARG A N 1
ATOM 693 C CA . ARG A 1 90 ? 17.477 9.223 -36.869 1.00 56.34 90 ARG A CA 1
ATOM 694 C C . ARG A 1 90 ? 16.655 10.491 -36.600 1.00 56.34 90 ARG A C 1
ATOM 696 O O . ARG A 1 90 ? 15.862 10.868 -37.454 1.00 56.34 90 ARG A O 1
ATOM 703 N N . GLN A 1 91 ? 16.852 11.140 -35.453 1.00 57.53 91 GLN A N 1
ATOM 704 C CA . GLN A 1 91 ? 16.435 12.534 -35.287 1.00 57.53 91 GLN A CA 1
ATOM 705 C C . GLN A 1 91 ? 17.429 13.408 -36.055 1.00 57.53 91 GLN A C 1
ATOM 707 O O . GLN A 1 91 ? 18.639 13.249 -35.886 1.00 57.53 91 GLN A O 1
ATOM 712 N N . GLU A 1 92 ? 16.925 14.274 -36.926 1.00 53.56 92 GLU A N 1
ATOM 713 C CA . GLU A 1 92 ? 17.720 15.347 -37.519 1.00 53.56 92 GLU A CA 1
ATOM 714 C C . GLU A 1 92 ? 17.901 16.429 -36.449 1.00 53.56 92 GLU A C 1
ATOM 716 O O . GLU A 1 92 ? 16.924 16.926 -35.885 1.00 53.56 92 GLU A O 1
ATOM 721 N N . GLU A 1 93 ? 19.154 16.735 -36.114 1.00 59.91 93 GLU A N 1
ATOM 722 C CA . GLU A 1 93 ? 19.483 17.928 -35.336 1.00 59.91 93 GLU A CA 1
ATOM 723 C C . GLU A 1 93 ? 19.234 19.155 -36.230 1.00 59.91 93 GLU A C 1
ATOM 725 O O . GLU A 1 93 ? 19.562 19.099 -37.418 1.00 59.91 93 GLU A O 1
ATOM 730 N N . PRO A 1 94 ? 18.636 20.243 -35.713 1.00 52.19 94 PRO A N 1
ATOM 731 C CA . PRO A 1 94 ? 18.457 21.458 -36.496 1.00 52.19 94 PRO A CA 1
ATOM 732 C C . PRO A 1 94 ? 19.824 22.072 -36.817 1.00 52.19 94 PRO A C 1
ATOM 734 O O . PRO A 1 94 ? 20.658 22.226 -35.924 1.00 52.19 94 PRO A O 1
ATOM 737 N N . GLU A 1 95 ? 20.045 22.425 -38.083 1.00 60.94 95 GLU A N 1
ATOM 738 C CA . GLU A 1 95 ? 21.257 23.128 -38.504 1.00 60.94 95 GLU A CA 1
ATOM 739 C C . GLU A 1 95 ? 21.318 24.522 -37.858 1.00 60.94 95 GLU A C 1
ATO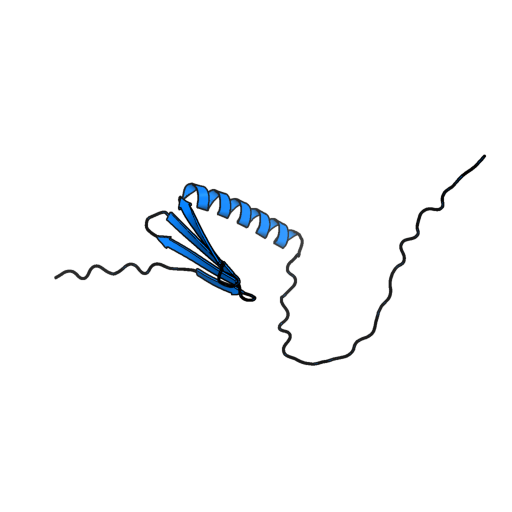M 741 O O . GLU A 1 95 ? 20.334 25.264 -37.839 1.00 60.94 95 GLU A O 1
ATOM 746 N N . ASP A 1 96 ? 22.487 24.853 -37.309 1.00 61.81 96 ASP A N 1
ATOM 747 C CA . ASP A 1 96 ? 22.781 26.143 -36.687 1.00 61.81 96 ASP A CA 1
ATOM 748 C C . ASP A 1 96 ? 23.000 27.195 -37.785 1.00 61.81 96 ASP A C 1
ATOM 750 O O . ASP A 1 96 ? 24.002 27.162 -38.505 1.00 61.81 96 ASP A O 1
ATOM 754 N N . VAL A 1 97 ? 22.025 28.091 -37.967 1.00 56.91 97 VAL A N 1
ATOM 755 C CA . VAL A 1 97 ? 22.079 29.146 -38.989 1.00 56.91 97 VAL A CA 1
ATOM 756 C C . VAL A 1 97 ? 22.738 30.388 -38.398 1.00 56.91 97 VAL A C 1
ATOM 758 O O . VAL A 1 97 ? 22.067 31.307 -37.926 1.00 56.91 97 VAL A O 1
ATOM 761 N N . THR A 1 98 ? 24.067 30.417 -38.453 1.00 55.84 98 THR A N 1
ATOM 762 C CA . THR A 1 98 ? 24.858 31.619 -38.167 1.00 55.84 98 THR A CA 1
ATOM 763 C C . THR A 1 98 ? 25.082 32.399 -39.464 1.00 55.84 98 THR A C 1
ATOM 765 O O . THR A 1 98 ? 25.934 32.025 -40.270 1.00 55.84 98 THR A O 1
ATOM 768 N N . GLU A 1 99 ? 24.333 33.484 -39.663 1.00 59.50 99 GLU A N 1
ATOM 769 C CA . GLU A 1 99 ? 24.689 34.553 -40.611 1.00 59.50 99 GLU A CA 1
ATOM 770 C C . GLU A 1 99 ? 25.417 35.697 -39.867 1.00 59.50 99 GLU A C 1
ATOM 772 O O . GLU A 1 99 ? 25.320 35.795 -38.641 1.00 59.50 99 GLU A O 1
ATOM 777 N N . GLU A 1 100 ? 26.209 36.480 -40.612 1.00 60.97 100 GLU A N 1
ATOM 778 C CA . GLU A 1 100 ? 27.268 37.404 -40.135 1.00 60.97 100 GLU A CA 1
ATOM 779 C C . GLU A 1 100 ? 26.815 38.595 -39.260 1.00 60.97 100 GLU A C 1
ATOM 781 O O . GLU A 1 100 ? 25.758 39.205 -39.547 1.00 60.97 100 GLU A O 1
#

Sequence (100 aa):
MSTKAKKASRSVIIDHGGSRLRINKNDGKLFISMEKNGTKITMTLSIEESLVISSYLASFAEARLQNGLWMSARRTEGKTEKREKTTAPRQEEPEDVTEE